Protein AF-A0A1E5VEK1-F1 (afdb_monomer_lite)

Secondary structure (DSSP, 8-state):
-EEEE--TTTHHHHTT----SS-S--SS-EEEE--B-TTS----SSSS--HHHHHHH---TTEEEEE-TTS-EEEEEPTT-EE-TTSTT-EE-

Organism: NCBI:txid888268

pLDDT: mean 78.05, std 15.52, range [47.0, 96.94]

Radius of gyration: 16.24 Å; chains: 1; bounding box: 31×23×42 Å

Structure (mmCIF, N/CA/C/O backbone):
data_AF-A0A1E5VEK1-F1
#
_entry.id   AF-A0A1E5VEK1-F1
#
loop_
_atom_site.group_PDB
_atom_site.id
_atom_site.type_symbol
_atom_site.label_atom_id
_atom_site.label_alt_id
_atom_site.label_comp_id
_atom_site.label_asym_id
_atom_site.label_entity_id
_atom_site.label_seq_id
_atom_site.pdbx_PDB_ins_code
_atom_site.Cartn_x
_atom_site.Cartn_y
_atom_site.Cartn_z
_atom_site.occupancy
_atom_site.B_iso_or_equiv
_atom_site.auth_seq_id
_atom_site.auth_comp_id
_atom_site.auth_asym_id
_atom_site.auth_atom_id
_atom_site.pdbx_PDB_model_num
ATOM 1 N N . MET A 1 1 ? 4.406 4.024 5.686 1.00 58.62 1 MET A N 1
ATOM 2 C CA . MET A 1 1 ? 3.529 3.430 6.731 1.00 58.62 1 MET A CA 1
ATOM 3 C C . MET A 1 1 ? 4.394 2.583 7.665 1.00 58.62 1 MET A C 1
ATOM 5 O O . MET A 1 1 ? 5.298 1.923 7.165 1.00 58.62 1 MET A O 1
ATOM 9 N N . PHE A 1 2 ? 4.174 2.615 8.983 1.00 65.12 2 PHE A N 1
ATOM 10 C CA . PHE A 1 2 ? 4.945 1.812 9.945 1.00 65.12 2 PHE A CA 1
ATOM 11 C C . PHE A 1 2 ? 4.080 0.699 10.529 1.00 65.12 2 PHE A C 1
ATOM 13 O O . PHE A 1 2 ? 2.907 0.924 10.817 1.00 65.12 2 PHE A O 1
ATOM 20 N N . ALA A 1 3 ? 4.663 -0.483 10.698 1.00 68.38 3 ALA A N 1
ATOM 21 C CA . ALA A 1 3 ? 4.071 -1.583 11.444 1.00 68.38 3 ALA A CA 1
ATOM 22 C C . ALA A 1 3 ? 4.983 -1.940 12.620 1.00 68.38 3 ALA A C 1
ATOM 24 O O . ALA A 1 3 ? 6.209 -1.892 12.507 1.00 68.38 3 ALA A O 1
ATOM 25 N N . TYR A 1 4 ? 4.372 -2.293 13.745 1.00 68.25 4 TYR A N 1
ATOM 26 C CA . TYR A 1 4 ? 5.076 -2.649 14.968 1.00 68.25 4 TYR A CA 1
ATOM 27 C C . TYR A 1 4 ? 4.787 -4.109 15.281 1.00 68.25 4 TYR A C 1
ATOM 29 O O . TYR A 1 4 ? 3.627 -4.517 15.326 1.00 68.25 4 TYR A O 1
ATOM 37 N N . VAL A 1 5 ? 5.842 -4.887 15.503 1.00 71.19 5 VAL A N 1
ATOM 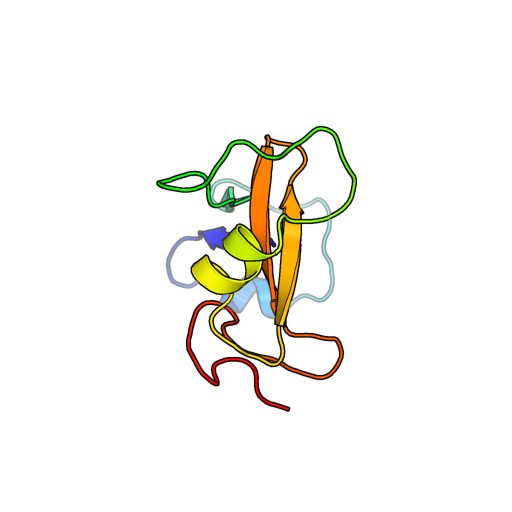38 C CA . VAL A 1 5 ? 5.730 -6.248 16.032 1.00 71.19 5 VAL A CA 1
ATOM 39 C C . VAL A 1 5 ? 6.355 -6.250 17.412 1.00 71.19 5 VAL A C 1
ATOM 41 O O . VAL A 1 5 ? 7.465 -5.751 17.598 1.00 71.19 5 VAL A O 1
ATOM 44 N N . THR A 1 6 ? 5.613 -6.775 18.379 1.00 68.56 6 THR A N 1
ATOM 45 C CA . THR A 1 6 ? 6.048 -6.899 19.766 1.00 68.56 6 THR A CA 1
ATOM 46 C C . THR A 1 6 ? 5.495 -8.186 20.369 1.00 68.56 6 THR A C 1
ATOM 48 O O . THR A 1 6 ? 4.567 -8.793 19.825 1.00 68.56 6 THR A O 1
ATOM 51 N N . GLU A 1 7 ? 6.070 -8.619 21.487 1.00 72.88 7 GLU A N 1
ATOM 52 C CA . GLU A 1 7 ? 5.539 -9.741 22.249 1.00 72.88 7 GLU A CA 1
ATOM 53 C C . GLU A 1 7 ? 4.150 -9.409 22.813 1.00 72.88 7 GLU A C 1
ATOM 55 O O . GLU A 1 7 ? 3.812 -8.261 23.120 1.00 72.88 7 GLU A O 1
ATOM 60 N N . LYS A 1 8 ? 3.317 -10.439 22.967 1.00 70.62 8 LYS A N 1
ATOM 61 C CA . LYS A 1 8 ? 1.965 -10.291 23.512 1.00 70.62 8 LYS A CA 1
ATOM 62 C C . LYS A 1 8 ? 2.014 -9.607 24.890 1.00 70.62 8 LYS A C 1
ATOM 64 O O . LYS A 1 8 ? 2.699 -10.084 25.786 1.00 70.62 8 LYS A O 1
ATOM 69 N N . GLY A 1 9 ? 1.246 -8.527 25.064 1.00 67.00 9 GLY A N 1
ATOM 70 C CA . GLY A 1 9 ? 1.133 -7.772 26.324 1.00 67.00 9 GLY A CA 1
ATOM 71 C C . GLY A 1 9 ? 2.017 -6.521 26.429 1.00 67.00 9 GLY A C 1
ATOM 72 O O . GLY A 1 9 ? 1.791 -5.699 27.313 1.00 67.00 9 GLY A O 1
ATOM 73 N N . TRP A 1 10 ? 2.968 -6.320 25.512 1.00 67.31 10 TRP A N 1
ATOM 74 C CA . TRP A 1 10 ? 3.825 -5.125 25.498 1.00 67.31 10 TRP A CA 1
ATOM 75 C C . TRP A 1 10 ? 3.157 -3.890 24.881 1.00 67.31 10 TRP A C 1
ATOM 77 O O . TRP A 1 10 ? 3.403 -2.767 25.322 1.00 67.31 10 TRP A O 1
ATOM 87 N N . PHE A 1 11 ? 2.285 -4.073 23.885 1.00 64.44 11 PHE A N 1
ATOM 88 C CA . PHE A 1 11 ? 1.634 -2.958 23.185 1.00 64.44 11 PHE A CA 1
ATOM 89 C C . PHE A 1 11 ? 0.752 -2.107 24.120 1.00 64.44 11 PHE A C 1
ATOM 91 O O . PHE A 1 11 ? 0.797 -0.878 24.079 1.00 64.4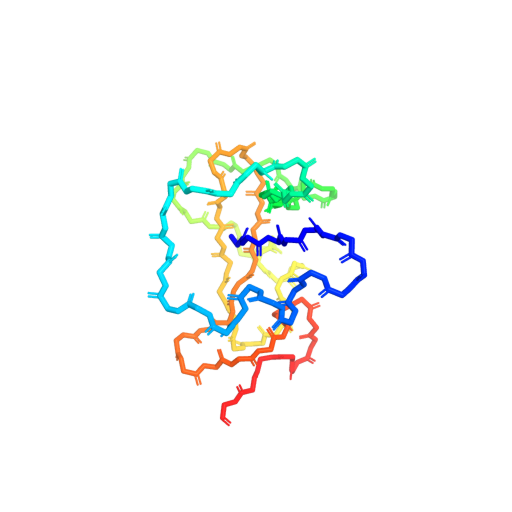4 11 PHE A O 1
ATOM 98 N N . ASP A 1 12 ? 0.037 -2.750 25.046 1.00 60.50 12 ASP A N 1
ATOM 99 C CA . ASP A 1 12 ? -0.804 -2.067 26.039 1.00 60.50 12 ASP A CA 1
ATOM 100 C C . ASP A 1 12 ? 0.008 -1.302 27.100 1.00 60.50 12 ASP A C 1
ATOM 102 O O . ASP A 1 12 ? -0.513 -0.404 27.766 1.00 60.50 12 ASP A O 1
ATOM 106 N N . ALA A 1 13 ? 1.278 -1.669 27.308 1.00 59.00 13 ALA A N 1
ATOM 107 C CA . ALA A 1 13 ? 2.196 -0.937 28.178 1.00 59.00 13 ALA A CA 1
ATOM 108 C C . ALA A 1 13 ? 2.763 0.309 27.471 1.00 59.00 13 ALA A C 1
ATOM 110 O O . ALA A 1 13 ? 2.925 1.350 28.107 1.00 59.00 13 ALA A O 1
ATOM 111 N N . PHE A 1 14 ? 2.990 0.219 26.155 1.00 58.16 14 PHE A N 1
ATOM 112 C CA . PHE A 1 14 ? 3.500 1.298 25.305 1.00 58.16 14 PHE A CA 1
ATOM 113 C C . PHE A 1 14 ? 2.517 2.474 25.167 1.00 58.16 14 PHE A C 1
ATOM 115 O O . PHE A 1 14 ? 2.914 3.621 25.340 1.00 58.16 14 PHE A O 1
ATOM 122 N N . LEU A 1 15 ? 1.222 2.211 24.940 1.00 56.47 15 LEU A N 1
ATOM 123 C CA . LEU A 1 15 ? 0.200 3.265 24.782 1.00 56.47 15 LEU A CA 1
ATOM 124 C C . LEU A 1 15 ? -0.102 4.060 26.065 1.00 56.47 15 LEU A C 1
ATOM 126 O O . LEU A 1 15 ? -0.804 5.065 26.012 1.00 56.47 15 LEU A O 1
ATOM 130 N N . ARG A 1 16 ? 0.389 3.611 27.226 1.00 55.03 16 ARG A N 1
ATOM 131 C CA . ARG A 1 16 ? 0.128 4.256 28.522 1.00 55.03 16 ARG A CA 1
ATOM 132 C C . ARG A 1 16 ? 1.140 5.332 28.914 1.00 55.03 16 ARG A C 1
ATOM 134 O O . ARG A 1 16 ? 0.952 5.954 29.953 1.00 55.03 16 ARG A O 1
ATOM 141 N N . HIS A 1 17 ? 2.200 5.547 28.138 1.00 51.00 17 HIS A N 1
ATOM 142 C CA . HIS A 1 17 ? 3.208 6.564 28.437 1.00 51.00 17 HIS A CA 1
ATOM 143 C C . HIS A 1 17 ? 3.449 7.461 27.219 1.00 51.00 17 HIS A C 1
ATOM 145 O O . HIS A 1 17 ? 4.138 7.075 26.279 1.00 51.00 17 HIS A O 1
ATOM 151 N N . ASP A 1 18 ? 2.955 8.700 27.289 1.00 48.59 18 ASP A N 1
ATOM 152 C CA . ASP A 1 18 ? 3.125 9.788 26.307 1.00 48.59 18 ASP A CA 1
ATOM 153 C C . ASP A 1 18 ? 4.579 10.300 26.167 1.00 48.59 18 ASP A C 1
ATOM 155 O O . ASP A 1 18 ? 4.830 11.463 25.847 1.00 48.59 18 ASP A O 1
ATOM 159 N N . LYS A 1 19 ? 5.583 9.458 26.425 1.00 47.00 19 LYS A N 1
ATOM 160 C CA . LYS A 1 19 ? 6.996 9.797 26.247 1.00 47.00 19 LYS A CA 1
ATOM 161 C C . LYS A 1 19 ? 7.708 8.720 25.451 1.00 47.00 19 LYS A C 1
ATOM 163 O O . LYS A 1 19 ? 8.303 7.793 25.993 1.00 47.00 19 LYS A O 1
ATOM 168 N N . ILE A 1 20 ? 7.738 8.924 24.141 1.00 62.06 20 ILE A N 1
ATOM 169 C CA . ILE A 1 20 ? 8.821 8.388 23.325 1.00 62.06 20 ILE A CA 1
ATOM 170 C C . ILE A 1 20 ? 10.091 9.134 23.749 1.00 62.06 20 ILE A C 1
ATOM 172 O O . ILE A 1 20 ? 10.229 10.311 23.430 1.00 62.06 20 ILE A O 1
ATOM 176 N N . MET A 1 21 ? 10.986 8.477 24.493 1.00 49.34 21 MET A N 1
ATOM 177 C CA . MET A 1 21 ? 12.437 8.463 24.241 1.00 49.34 21 MET A CA 1
ATOM 178 C C . MET A 1 21 ? 13.237 7.853 25.403 1.00 49.34 21 MET A C 1
ATOM 180 O O . MET A 1 21 ? 12.998 8.129 26.572 1.00 49.34 21 MET A O 1
ATOM 184 N N . SER A 1 22 ? 14.248 7.096 24.971 1.00 48.25 22 SER A N 1
ATOM 185 C CA . SER A 1 22 ? 15.566 6.820 25.558 1.00 48.25 22 SER A CA 1
ATOM 186 C C . SER A 1 22 ? 15.806 5.698 26.568 1.00 48.25 22 SER A C 1
ATOM 188 O O . SER A 1 22 ? 16.947 5.254 26.580 1.00 48.25 22 SER A O 1
ATOM 190 N N . ASP A 1 23 ? 14.837 5.184 27.336 1.00 48.81 23 ASP A N 1
ATOM 191 C CA . ASP A 1 23 ? 15.225 4.423 28.552 1.00 48.81 23 ASP A CA 1
ATOM 192 C C . ASP A 1 23 ? 14.720 2.982 28.720 1.00 48.81 23 ASP A C 1
ATOM 194 O O . ASP A 1 23 ? 14.893 2.387 29.782 1.00 48.81 23 ASP A O 1
ATOM 198 N N . MET A 1 24 ? 14.145 2.356 27.693 1.00 48.72 24 MET A N 1
ATOM 199 C CA . MET A 1 24 ? 13.815 0.929 27.777 1.00 48.72 24 MET A CA 1
ATOM 200 C C . MET A 1 24 ? 14.610 0.128 26.762 1.00 48.72 24 MET A C 1
ATOM 202 O O . MET A 1 24 ? 14.559 0.413 25.568 1.00 48.72 24 MET A O 1
ATOM 206 N N . ASN A 1 25 ? 15.325 -0.882 27.272 1.00 50.56 25 ASN A N 1
ATOM 207 C CA . ASN A 1 25 ? 15.938 -1.973 26.519 1.00 50.56 25 ASN A CA 1
ATOM 208 C C . ASN A 1 25 ? 14.978 -2.431 25.416 1.00 50.56 25 ASN A C 1
ATOM 210 O O . ASN A 1 25 ? 14.046 -3.197 25.660 1.00 50.56 25 ASN A O 1
ATOM 214 N N . LEU A 1 26 ? 15.208 -1.926 24.204 1.00 54.00 26 LEU A N 1
ATOM 215 C CA . LEU A 1 26 ? 14.388 -2.126 23.015 1.00 54.00 26 LEU A CA 1
ATOM 216 C C . LEU A 1 26 ? 14.643 -3.528 22.440 1.00 54.00 26 LEU A C 1
ATOM 218 O O . LEU A 1 26 ? 14.955 -3.685 21.267 1.00 54.00 26 LEU A O 1
ATOM 222 N N . GLY A 1 27 ? 14.592 -4.556 23.288 1.00 53.91 27 GLY A N 1
ATOM 223 C CA . GLY A 1 27 ? 14.946 -5.924 22.920 1.00 53.91 27 GLY A CA 1
ATOM 224 C C . GLY A 1 27 ? 13.949 -6.579 21.964 1.00 53.91 27 GLY A C 1
ATOM 225 O O . GLY A 1 27 ? 14.266 -7.611 21.385 1.00 53.91 27 GLY A O 1
ATOM 226 N N . SER A 1 28 ? 12.756 -6.002 21.786 1.00 60.03 28 SER A N 1
ATOM 227 C CA . SER A 1 28 ? 11.637 -6.690 21.129 1.00 60.03 28 SER A CA 1
ATOM 228 C C . SER A 1 28 ? 10.742 -5.815 20.245 1.00 60.03 28 SER A C 1
ATOM 230 O O . SER A 1 28 ? 9.793 -6.341 19.667 1.00 60.03 28 SER A O 1
ATOM 232 N N . LEU A 1 29 ? 11.010 -4.508 20.098 1.00 59.91 29 LEU A N 1
ATOM 233 C CA . LEU A 1 29 ? 10.227 -3.659 19.191 1.00 59.91 29 LEU A CA 1
ATOM 234 C C . LEU A 1 29 ? 10.871 -3.630 17.807 1.00 59.91 29 LEU A C 1
ATOM 236 O O . LEU A 1 29 ? 11.847 -2.917 17.569 1.00 59.91 29 LEU A O 1
ATOM 240 N N . LEU A 1 30 ? 10.288 -4.378 16.877 1.00 70.00 30 LEU A N 1
ATOM 241 C CA . LEU A 1 30 ? 10.673 -4.312 15.474 1.00 70.00 30 LEU A CA 1
ATOM 242 C C . LEU A 1 30 ? 9.831 -3.242 14.778 1.00 70.00 30 LEU A C 1
ATOM 244 O O . LEU A 1 30 ? 8.614 -3.388 14.641 1.00 70.00 30 LEU A O 1
ATOM 248 N N . LEU A 1 31 ? 10.489 -2.168 14.330 1.00 68.31 31 LEU A N 1
ATOM 249 C CA . LEU A 1 31 ? 9.889 -1.194 13.423 1.00 68.31 31 LEU A CA 1
ATOM 250 C C . LEU A 1 31 ? 9.979 -1.737 12.000 1.00 68.31 31 LEU A C 1
ATOM 252 O O . LEU A 1 31 ? 11.037 -1.701 11.370 1.00 68.31 31 LEU A O 1
ATOM 256 N N . LEU A 1 32 ? 8.857 -2.221 11.484 1.00 72.31 32 LEU A N 1
ATOM 257 C CA . LEU A 1 32 ? 8.772 -2.692 10.114 1.00 72.31 32 LEU A CA 1
ATOM 258 C C . LEU A 1 32 ? 8.311 -1.545 9.221 1.00 72.31 32 LEU A C 1
ATOM 260 O O . LEU A 1 32 ? 7.202 -1.017 9.348 1.00 72.31 32 LEU A O 1
ATOM 264 N N . ARG A 1 33 ? 9.183 -1.168 8.287 1.00 75.81 33 ARG A N 1
ATOM 265 C CA . ARG A 1 33 ? 8.776 -0.426 7.099 1.00 75.81 33 ARG A CA 1
ATOM 266 C C . ARG A 1 33 ? 8.373 -1.445 6.049 1.00 75.81 33 ARG A C 1
ATOM 268 O O . ARG A 1 33 ? 9.121 -2.384 5.793 1.00 75.81 33 ARG A O 1
ATOM 275 N N . TRP A 1 34 ? 7.208 -1.248 5.454 1.00 83.38 34 TRP A N 1
ATOM 276 C CA . TRP A 1 34 ? 6.689 -2.153 4.443 1.00 83.38 34 TRP A CA 1
ATOM 277 C C . TRP A 1 34 ? 6.367 -1.402 3.157 1.00 83.38 34 TRP A C 1
ATOM 279 O O . TRP A 1 34 ? 6.047 -0.214 3.184 1.00 83.38 34 TRP A O 1
ATOM 289 N N . GLU A 1 35 ? 6.475 -2.119 2.046 1.00 87.94 35 GLU A N 1
ATOM 290 C CA . GLU A 1 35 ? 6.183 -1.656 0.695 1.00 87.94 35 GLU A CA 1
ATOM 291 C C . GLU A 1 35 ? 5.748 -2.857 -0.154 1.00 87.94 35 GLU A C 1
ATOM 293 O O . GLU A 1 35 ? 6.162 -3.990 0.104 1.00 87.94 35 GLU A O 1
ATOM 298 N N . VAL A 1 36 ? 4.927 -2.618 -1.172 1.00 88.50 36 VAL A N 1
ATOM 299 C CA . VAL A 1 36 ? 4.472 -3.651 -2.105 1.00 88.50 36 VAL A CA 1
ATOM 300 C C . VAL A 1 36 ? 5.232 -3.524 -3.417 1.00 88.50 36 VAL A C 1
ATOM 302 O O . VAL A 1 36 ? 5.304 -2.447 -4.007 1.00 88.50 36 VAL A O 1
ATOM 305 N N . LYS A 1 37 ? 5.818 -4.643 -3.849 1.00 85.00 37 LYS A N 1
ATOM 306 C CA . LYS A 1 37 ? 6.605 -4.771 -5.087 1.00 85.00 37 LYS A CA 1
ATOM 307 C C . LYS A 1 37 ? 6.112 -5.891 -6.001 1.00 85.00 37 LYS A C 1
ATOM 309 O O . LYS A 1 37 ? 6.373 -5.864 -7.196 1.00 85.00 37 LYS A O 1
ATOM 314 N N . GLN A 1 38 ? 5.450 -6.894 -5.432 1.00 80.06 38 GLN A N 1
ATOM 315 C CA . GLN A 1 38 ? 5.058 -8.095 -6.154 1.00 80.06 38 GLN A CA 1
ATOM 316 C C . GLN A 1 38 ? 3.978 -7.774 -7.193 1.00 80.06 38 GLN A C 1
ATOM 318 O O . GLN A 1 38 ? 3.010 -7.090 -6.873 1.00 80.06 38 GLN A O 1
ATOM 323 N N . ASP A 1 39 ? 4.175 -8.260 -8.421 1.00 81.56 39 ASP A N 1
ATOM 324 C CA . ASP A 1 39 ? 3.271 -8.087 -9.569 1.00 81.56 39 ASP A CA 1
ATOM 325 C C . ASP A 1 39 ? 2.971 -6.627 -9.953 1.00 81.56 39 ASP A C 1
ATOM 327 O O . ASP A 1 39 ? 1.984 -6.340 -10.633 1.00 81.56 39 ASP A O 1
ATOM 331 N N . LEU A 1 40 ? 3.841 -5.696 -9.552 1.00 82.88 40 LEU A N 1
ATOM 332 C CA . LEU A 1 40 ? 3.760 -4.289 -9.925 1.00 82.88 40 LEU A CA 1
ATOM 333 C C . LEU A 1 40 ? 4.980 -3.893 -10.767 1.00 82.88 40 LEU A C 1
ATOM 335 O O . LEU A 1 40 ? 6.084 -4.394 -10.527 1.00 82.88 40 LEU A O 1
ATOM 339 N N . PRO A 1 41 ? 4.816 -2.990 -11.751 1.00 79.38 41 PRO A N 1
ATOM 340 C CA . PRO A 1 41 ? 5.951 -2.408 -12.452 1.00 79.38 41 PRO A CA 1
ATOM 341 C C . PRO A 1 41 ? 6.896 -1.732 -11.457 1.00 79.38 41 PRO A C 1
ATOM 343 O O . PRO A 1 41 ? 6.470 -1.197 -10.434 1.00 79.38 41 PRO A O 1
ATOM 346 N N . ALA A 1 42 ? 8.193 -1.749 -11.766 1.00 72.38 42 ALA A N 1
ATOM 347 C CA . ALA A 1 42 ? 9.173 -1.026 -10.971 1.00 72.38 42 ALA A CA 1
ATOM 348 C C . ALA A 1 42 ? 8.796 0.458 -10.909 1.00 72.38 42 ALA A C 1
ATOM 350 O O . ALA A 1 42 ? 8.394 1.047 -11.917 1.00 72.38 42 ALA A O 1
ATOM 351 N N . ALA A 1 43 ? 8.937 1.059 -9.727 1.00 69.12 43 ALA A N 1
ATOM 352 C CA . ALA A 1 43 ? 8.570 2.448 -9.540 1.00 69.12 43 ALA A CA 1
ATOM 353 C C . ALA A 1 43 ? 9.395 3.355 -10.461 1.00 69.12 43 ALA A C 1
ATOM 355 O O . ALA A 1 43 ? 10.616 3.405 -10.285 1.00 69.12 43 ALA A O 1
ATOM 356 N N . PRO A 1 44 ? 8.758 4.061 -11.422 1.00 68.38 44 PRO A N 1
ATOM 357 C CA . PRO A 1 44 ? 9.488 4.896 -12.362 1.00 68.38 44 PRO A CA 1
ATOM 358 C C . PRO A 1 44 ? 10.255 5.983 -11.608 1.00 68.38 44 PRO A C 1
ATOM 360 O O . PRO A 1 44 ? 9.889 6.354 -10.487 1.00 68.38 44 PRO A O 1
ATOM 363 N N . ASP A 1 45 ? 11.308 6.506 -12.234 1.00 63.03 45 ASP A N 1
ATOM 364 C CA . ASP A 1 45 ? 12.006 7.697 -11.754 1.00 63.03 45 ASP A CA 1
ATOM 365 C C . ASP A 1 45 ? 11.080 8.910 -11.918 1.00 63.03 45 ASP A C 1
ATOM 367 O O . ASP A 1 45 ? 11.061 9.602 -12.931 1.00 63.03 45 ASP A O 1
ATOM 371 N N . GLY A 1 46 ? 10.221 9.099 -10.920 1.00 65.06 46 GLY A N 1
ATOM 372 C CA . GLY A 1 46 ? 9.215 10.145 -10.844 1.00 65.06 46 GLY A CA 1
ATOM 373 C C . GLY A 1 46 ? 8.578 10.196 -9.456 1.00 65.06 46 GLY A C 1
ATOM 374 O O . GLY A 1 46 ? 8.693 9.266 -8.654 1.00 65.06 46 GLY A O 1
ATOM 375 N N . GLU A 1 47 ? 7.912 11.309 -9.155 1.00 66.56 47 GLU A N 1
ATOM 376 C CA . GLU A 1 47 ? 7.337 11.557 -7.824 1.00 66.56 47 GLU A CA 1
ATOM 377 C C . GLU A 1 47 ? 5.993 10.852 -7.597 1.00 66.56 47 GLU A C 1
ATOM 379 O O . GLU A 1 47 ? 5.598 10.622 -6.454 1.00 66.56 47 GLU A O 1
ATOM 384 N N . ARG A 1 48 ? 5.273 10.492 -8.669 1.00 75.44 48 ARG A N 1
ATOM 385 C CA . ARG A 1 48 ? 3.889 10.009 -8.578 1.00 75.44 48 ARG A CA 1
ATOM 386 C C . ARG A 1 48 ? 3.773 8.515 -8.870 1.00 75.44 48 ARG A C 1
ATOM 388 O O . ARG A 1 48 ? 4.413 8.004 -9.786 1.00 75.44 48 ARG A O 1
ATOM 395 N N . CYS A 1 49 ? 2.904 7.828 -8.124 1.00 85.31 49 CYS A N 1
ATOM 396 C CA . CYS A 1 49 ? 2.515 6.459 -8.454 1.00 85.31 49 CYS A CA 1
ATOM 397 C C . CYS A 1 49 ? 1.932 6.378 -9.875 1.00 85.31 49 CYS A C 1
ATOM 399 O O . CYS A 1 49 ? 1.086 7.212 -10.221 1.00 85.31 49 CYS A O 1
ATOM 401 N N . PRO A 1 50 ? 2.293 5.350 -10.663 1.00 87.19 50 PRO A N 1
ATOM 402 C CA . PRO A 1 50 ? 1.556 4.997 -11.869 1.00 87.19 50 PRO A CA 1
ATOM 403 C C . PRO A 1 50 ? 0.071 4.757 -11.553 1.00 87.19 50 PRO A C 1
ATOM 405 O O . PRO A 1 50 ? -0.271 4.178 -10.519 1.00 87.19 50 PRO A O 1
ATOM 408 N N . GLY A 1 51 ? -0.830 5.237 -12.414 1.00 84.56 51 GLY A N 1
ATOM 409 C CA . GLY A 1 51 ? -2.276 5.162 -12.161 1.00 84.56 51 GLY A CA 1
ATOM 410 C C . GLY A 1 51 ? -2.825 3.729 -12.159 1.00 84.56 51 GLY A C 1
ATOM 411 O O . GLY A 1 51 ? -3.733 3.405 -11.396 1.00 84.56 51 GLY A O 1
ATOM 412 N N . ASP A 1 52 ? -2.244 2.853 -12.973 1.00 86.19 52 ASP A N 1
ATOM 413 C CA . ASP A 1 52 ? -2.509 1.415 -12.996 1.00 86.19 52 ASP A CA 1
ATOM 414 C C . ASP A 1 52 ? -2.078 0.735 -11.690 1.00 86.19 52 ASP A C 1
ATOM 416 O O . ASP A 1 52 ? -2.865 -0.022 -11.124 1.00 86.19 52 ASP A O 1
ATOM 420 N N . VAL A 1 53 ? -0.898 1.079 -11.161 1.00 88.38 53 VAL A N 1
ATOM 421 C CA . VAL A 1 53 ? -0.427 0.614 -9.846 1.00 88.38 53 VAL A CA 1
ATOM 422 C C . VAL A 1 53 ? -1.375 1.057 -8.743 1.00 88.38 53 VAL A C 1
ATOM 424 O O . VAL A 1 53 ? -1.798 0.234 -7.934 1.00 88.38 53 VAL A O 1
ATOM 427 N N . ALA A 1 54 ? -1.747 2.340 -8.726 1.00 88.94 54 ALA A N 1
ATOM 428 C CA . ALA A 1 54 ? -2.646 2.881 -7.714 1.00 88.94 54 ALA A CA 1
ATOM 429 C C . ALA A 1 54 ? -3.990 2.134 -7.701 1.00 88.94 54 ALA A C 1
ATOM 431 O O . ALA A 1 54 ? -4.448 1.736 -6.637 1.00 88.94 54 ALA A O 1
ATOM 432 N N . ARG A 1 55 ? -4.573 1.858 -8.875 1.00 88.00 55 ARG A N 1
ATOM 433 C CA . ARG A 1 55 ? -5.839 1.116 -9.007 1.00 88.00 55 ARG A CA 1
ATOM 434 C C . ARG A 1 55 ? -5.714 -0.369 -8.648 1.00 88.00 55 ARG A C 1
ATOM 436 O O . ARG A 1 55 ? -6.661 -0.979 -8.151 1.00 88.00 55 ARG A O 1
ATOM 443 N N . LEU A 1 56 ? -4.573 -0.990 -8.945 1.00 90.00 56 LEU A N 1
ATOM 444 C CA . LEU A 1 56 ? -4.329 -2.391 -8.601 1.00 90.00 56 LEU A CA 1
ATOM 445 C C . LEU A 1 56 ? -4.112 -2.568 -7.100 1.00 90.00 56 LEU A C 1
ATOM 447 O O . LEU A 1 56 ? -4.634 -3.529 -6.534 1.00 90.00 56 LEU A O 1
ATOM 451 N N . LEU A 1 57 ? -3.386 -1.649 -6.470 1.00 92.12 57 LEU A N 1
ATOM 452 C CA . LEU A 1 57 ? -2.949 -1.770 -5.087 1.00 92.12 57 LEU A CA 1
ATOM 453 C C . LEU A 1 57 ? -3.937 -1.155 -4.089 1.00 92.12 57 LEU A C 1
ATOM 455 O O . LEU A 1 57 ? -4.318 -1.809 -3.118 1.00 92.12 57 LEU A O 1
ATOM 459 N N . CYS A 1 58 ? -4.358 0.087 -4.323 1.00 94.06 58 CYS A N 1
ATOM 460 C CA . CYS A 1 58 ? -5.216 0.838 -3.417 1.00 94.06 58 CYS A CA 1
ATOM 461 C C . CYS A 1 58 ? -6.677 0.607 -3.805 1.00 94.06 58 CYS A C 1
ATOM 463 O O . CYS A 1 58 ? -7.164 1.144 -4.797 1.00 94.06 58 CYS A O 1
ATOM 465 N N . LYS A 1 59 ? -7.366 -0.254 -3.052 1.00 95.19 59 LYS A N 1
ATOM 466 C CA . LYS A 1 59 ? -8.729 -0.705 -3.379 1.00 95.19 59 LYS A CA 1
ATOM 467 C C . LYS A 1 59 ? -9.817 0.247 -2.898 1.00 95.19 59 LYS A C 1
ATOM 469 O O . LYS A 1 59 ? -10.932 0.184 -3.403 1.00 95.19 59 LYS A O 1
ATOM 474 N N . SER A 1 60 ? -9.512 1.079 -1.907 1.00 95.81 60 SER A N 1
ATOM 475 C CA . SER A 1 60 ? -10.442 2.080 -1.394 1.00 95.81 60 SER A CA 1
ATOM 476 C C . SER A 1 60 ? -10.381 3.360 -2.230 1.00 95.81 60 SER A C 1
ATOM 478 O O . SER A 1 60 ? -9.306 3.927 -2.421 1.00 95.81 60 SER A O 1
ATOM 480 N N . GLU A 1 61 ? -11.528 3.886 -2.652 1.00 94.31 61 GLU A N 1
ATOM 481 C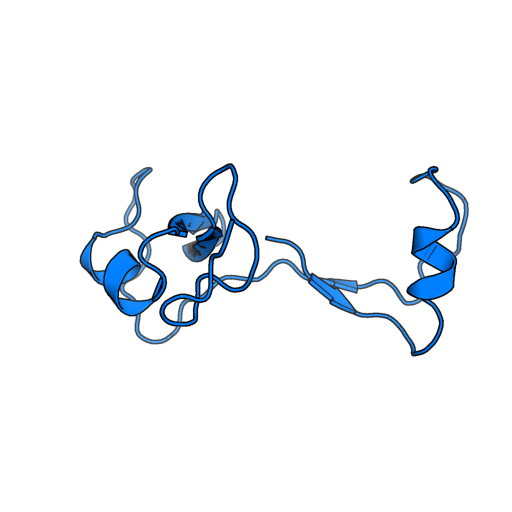 CA . GLU A 1 61 ? -11.624 5.163 -3.387 1.00 94.31 61 GLU A CA 1
ATOM 482 C C . GLU A 1 61 ? -11.149 6.371 -2.552 1.00 94.31 61 GLU A C 1
ATOM 484 O O . GLU A 1 61 ? -10.693 7.404 -3.061 1.00 94.31 61 GLU A O 1
ATOM 489 N N . LEU A 1 62 ? -11.211 6.233 -1.226 1.00 95.38 62 LEU A N 1
ATOM 490 C CA . LEU A 1 62 ? -10.810 7.250 -0.255 1.00 95.38 62 LEU A CA 1
ATOM 491 C C . LEU A 1 62 ? -9.355 7.062 0.201 1.00 95.38 62 LEU A C 1
ATOM 493 O O . LEU A 1 62 ? -8.993 7.404 1.326 1.00 95.38 62 LEU A O 1
ATOM 497 N N . SER A 1 63 ? -8.510 6.529 -0.682 1.00 94.81 63 SER A N 1
ATOM 498 C CA . SER A 1 63 ? -7.084 6.319 -0.440 1.00 94.81 63 SER A CA 1
ATOM 499 C C . SER A 1 63 ? -6.192 6.958 -1.505 1.00 94.81 63 SER A C 1
ATOM 501 O O . SER A 1 63 ? -6.633 7.260 -2.613 1.00 94.81 63 SER A O 1
ATOM 503 N N . ASP A 1 64 ? -4.932 7.178 -1.136 1.00 93.25 64 ASP A N 1
ATOM 504 C CA . ASP A 1 64 ? -3.859 7.696 -1.973 1.00 93.25 64 ASP A CA 1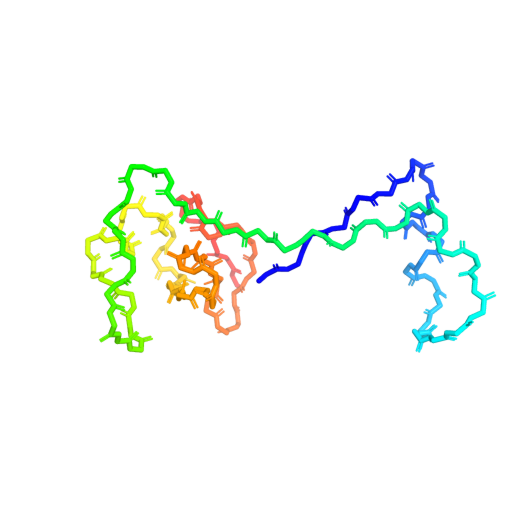
ATOM 505 C C . ASP A 1 64 ? -2.717 6.676 -2.058 1.00 93.25 64 ASP A C 1
ATOM 507 O O . ASP A 1 64 ? -2.305 6.086 -1.053 1.00 93.25 64 ASP A O 1
ATOM 511 N N . CYS A 1 65 ? -2.161 6.515 -3.259 1.00 92.00 65 CYS A N 1
ATOM 512 C CA . CYS A 1 65 ? -0.943 5.741 -3.486 1.00 92.00 65 CYS A CA 1
ATOM 513 C C . CYS A 1 65 ? 0.303 6.597 -3.246 1.00 92.00 65 CYS A C 1
ATOM 515 O O . CYS A 1 65 ? 0.371 7.753 -3.673 1.00 92.00 65 CYS A O 1
ATOM 517 N N . ARG A 1 66 ? 1.321 6.000 -2.627 1.00 89.44 66 ARG A N 1
ATOM 518 C CA . ARG A 1 66 ? 2.640 6.588 -2.404 1.00 89.44 66 ARG A CA 1
ATOM 519 C C . ARG A 1 66 ? 3.738 5.661 -2.898 1.00 89.44 66 ARG A C 1
ATOM 521 O O . ARG A 1 66 ? 3.666 4.446 -2.739 1.00 89.44 66 ARG A O 1
ATOM 528 N N . ARG A 1 67 ? 4.775 6.256 -3.481 1.00 86.12 67 ARG A N 1
ATOM 529 C CA . ARG A 1 67 ? 6.033 5.577 -3.793 1.00 86.12 67 ARG A CA 1
ATOM 530 C C . ARG A 1 67 ? 6.926 5.622 -2.559 1.00 86.12 67 ARG A C 1
ATOM 532 O O . ARG A 1 67 ? 7.095 6.681 -1.960 1.00 86.12 67 ARG A O 1
ATOM 539 N N . GLU A 1 68 ? 7.513 4.491 -2.206 1.00 85.44 68 GLU A N 1
ATOM 540 C CA . GLU A 1 68 ? 8.501 4.399 -1.137 1.00 85.44 68 GLU A CA 1
ATOM 541 C C . GLU A 1 68 ? 9.917 4.522 -1.716 1.00 85.44 68 GLU A C 1
ATOM 543 O O . GLU A 1 68 ? 10.190 4.135 -2.855 1.00 85.44 68 GLU A O 1
ATOM 548 N N . SER A 1 69 ? 10.851 5.056 -0.927 1.00 79.56 69 SER A N 1
ATOM 549 C CA . SER A 1 69 ? 12.235 5.292 -1.371 1.00 79.56 69 SER A CA 1
ATOM 550 C C . SER A 1 69 ? 13.004 4.013 -1.715 1.00 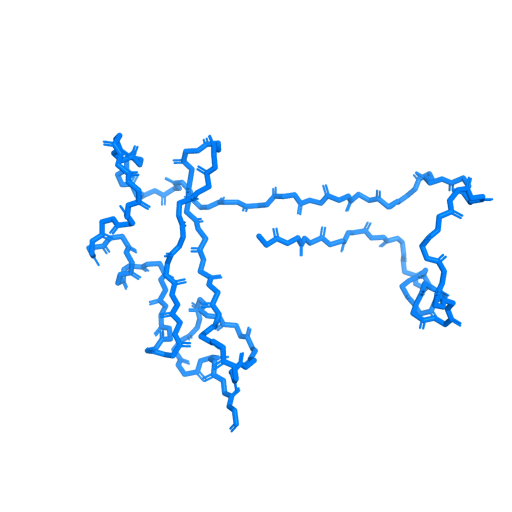79.56 69 SER A C 1
ATOM 552 O O . SER A 1 69 ? 13.978 4.068 -2.461 1.00 79.56 69 SER A O 1
ATOM 554 N N . ALA A 1 70 ? 12.558 2.862 -1.208 1.00 81.00 70 ALA A N 1
ATOM 555 C CA . ALA A 1 70 ? 13.116 1.552 -1.525 1.00 81.00 70 ALA A CA 1
ATOM 556 C C . ALA A 1 70 ? 12.550 0.949 -2.832 1.00 81.00 70 ALA A C 1
ATOM 558 O O . ALA A 1 70 ? 12.933 -0.160 -3.217 1.00 81.00 70 ALA A O 1
ATOM 559 N N . GLY A 1 71 ? 11.702 1.692 -3.554 1.00 81.00 71 GLY A N 1
ATOM 560 C CA . GLY A 1 71 ? 11.240 1.365 -4.903 1.00 81.00 71 GLY A CA 1
ATOM 561 C C . GLY A 1 71 ? 9.934 0.574 -4.968 1.00 81.00 71 GLY A C 1
ATOM 562 O O . GLY A 1 71 ? 9.550 0.154 -6.057 1.00 81.00 71 GLY A O 1
ATOM 563 N N . GLY A 1 72 ? 9.265 0.338 -3.838 1.00 87.50 72 GLY A N 1
ATOM 564 C CA . GLY A 1 72 ? 7.910 -0.201 -3.786 1.00 87.50 72 GLY A CA 1
ATOM 565 C C . GLY A 1 72 ? 6.845 0.878 -3.600 1.00 87.50 72 GLY A C 1
ATOM 566 O O . GLY A 1 72 ? 7.107 2.082 -3.681 1.00 87.50 72 GLY A O 1
ATOM 567 N N . TYR A 1 73 ? 5.624 0.425 -3.335 1.00 89.62 73 TYR A N 1
ATOM 568 C CA . TYR A 1 73 ? 4.452 1.282 -3.188 1.00 89.62 73 TYR A CA 1
ATOM 569 C C . TYR A 1 73 ? 3.712 1.017 -1.884 1.00 89.62 73 TYR A C 1
ATOM 571 O O . TYR A 1 73 ? 3.704 -0.102 -1.371 1.00 89.62 73 TYR A O 1
ATOM 579 N N . THR A 1 74 ? 3.042 2.038 -1.371 1.00 91.69 74 THR A N 1
ATOM 580 C CA . THR A 1 74 ? 2.117 1.933 -0.246 1.00 91.69 74 THR A CA 1
ATOM 581 C C . THR A 1 74 ? 0.829 2.689 -0.548 1.00 91.69 74 THR A C 1
ATOM 583 O O . THR A 1 74 ? 0.795 3.595 -1.376 1.00 91.69 74 THR A O 1
ATOM 586 N N . CYS A 1 75 ? -0.247 2.316 0.131 1.00 93.00 75 CYS A N 1
ATOM 587 C CA . CYS A 1 75 ? -1.514 3.027 0.141 1.00 93.00 75 CYS A CA 1
ATOM 588 C C . CYS A 1 75 ? -1.767 3.594 1.535 1.00 93.00 75 CYS A C 1
ATOM 590 O O . CYS A 1 75 ? -1.484 2.942 2.545 1.00 93.00 75 CYS A O 1
ATOM 592 N N . GLN A 1 76 ? -2.335 4.793 1.586 1.00 93.25 76 GLN A N 1
ATOM 593 C CA . GLN A 1 76 ? -2.798 5.429 2.815 1.00 93.25 76 GLN A CA 1
ATOM 594 C C . GLN A 1 76 ? -4.187 6.024 2.584 1.00 93.25 76 GLN A C 1
ATOM 596 O O . GLN A 1 76 ? -4.456 6.532 1.503 1.00 93.25 76 GLN A O 1
ATOM 601 N N . CYS A 1 77 ? -5.071 5.981 3.582 1.00 95.50 77 CYS A N 1
ATOM 602 C CA . CYS A 1 77 ? -6.328 6.723 3.509 1.00 95.50 77 CYS A CA 1
ATOM 603 C C . CYS A 1 77 ? -6.068 8.234 3.372 1.00 95.50 77 CYS A C 1
ATOM 605 O O . CYS A 1 77 ? -5.090 8.761 3.915 1.00 95.50 77 CYS A O 1
ATOM 607 N N . LYS A 1 78 ? -6.938 8.922 2.631 1.00 95.25 78 LYS A N 1
ATOM 608 C CA . LYS A 1 78 ? -6.911 10.382 2.498 1.00 95.25 78 LYS A CA 1
ATOM 609 C C . LYS A 1 78 ? -7.082 11.033 3.870 1.00 95.25 78 LYS A C 1
ATOM 611 O O . LYS A 1 78 ? -7.674 10.453 4.777 1.00 95.25 78 LYS A O 1
ATOM 616 N N . THR A 1 79 ? -6.586 12.258 4.016 1.00 94.50 79 THR A N 1
ATOM 617 C CA . THR A 1 79 ? -6.739 13.032 5.254 1.00 94.50 79 THR A CA 1
ATOM 618 C C . THR A 1 79 ? -8.212 13.102 5.668 1.00 94.50 79 THR A C 1
ATOM 620 O O . THR A 1 79 ? -9.048 13.519 4.871 1.00 94.50 79 THR A O 1
ATOM 623 N N . GLY A 1 80 ? -8.509 12.711 6.911 1.00 94.44 80 GLY A N 1
ATOM 624 C CA . GLY A 1 80 ? -9.872 12.659 7.451 1.00 94.44 80 GLY A CA 1
ATOM 625 C C . GLY A 1 80 ? -10.564 11.296 7.338 1.00 94.44 80 GLY A C 1
ATOM 626 O O . GLY A 1 80 ? -11.681 11.171 7.818 1.00 94.44 80 GLY A O 1
ATOM 627 N N . TYR A 1 81 ? -9.912 10.288 6.750 1.00 95.38 81 TYR A N 1
ATOM 628 C CA . TYR A 1 81 ? -10.412 8.915 6.679 1.00 95.38 81 TYR A CA 1
ATOM 629 C C . TYR A 1 81 ? -9.442 7.946 7.363 1.00 95.38 81 TYR A C 1
ATOM 631 O O . TYR A 1 81 ? -8.222 8.081 7.247 1.00 95.38 81 TYR A O 1
ATOM 639 N N . GLU A 1 82 ? -9.984 6.930 8.025 1.00 93.69 82 GLU A N 1
ATOM 640 C CA . GLU A 1 82 ? -9.248 5.885 8.733 1.00 93.69 82 GLU A CA 1
ATOM 641 C C . GLU A 1 82 ? -9.636 4.485 8.245 1.00 93.69 82 GLU A C 1
ATOM 643 O O . GLU A 1 82 ? -10.670 4.287 7.615 1.00 93.69 82 GLU A O 1
ATOM 648 N N . GLY A 1 83 ? -8.788 3.497 8.532 1.00 94.44 83 GLY A N 1
ATOM 649 C CA . GLY A 1 83 ? -9.012 2.099 8.167 1.00 94.44 83 GLY A CA 1
ATOM 650 C C . GLY A 1 83 ? -7.964 1.549 7.200 1.00 94.44 83 GLY A C 1
ATOM 651 O O . GLY A 1 83 ? -6.804 1.968 7.210 1.00 94.44 83 GLY A O 1
ATOM 652 N N . ASN A 1 84 ? -8.348 0.550 6.404 1.00 94.88 84 ASN A N 1
ATOM 653 C CA . ASN A 1 84 ? -7.433 -0.202 5.550 1.00 94.88 84 ASN A CA 1
ATOM 654 C C . ASN A 1 84 ? -7.608 0.166 4.060 1.00 94.88 84 ASN A C 1
ATOM 656 O O . ASN A 1 84 ? -8.556 -0.296 3.425 1.00 94.88 84 ASN A O 1
ATOM 660 N N . PRO A 1 85 ? -6.672 0.920 3.452 1.00 95.38 85 PRO A N 1
ATOM 661 C CA . PRO A 1 85 ? -6.788 1.372 2.063 1.00 95.38 85 PRO A CA 1
ATOM 662 C C . PRO A 1 85 ? -6.630 0.255 1.015 1.00 95.38 85 PRO A C 1
ATOM 664 O O . PRO A 1 85 ? -6.932 0.463 -0.161 1.00 95.38 85 PRO A O 1
ATOM 667 N N . TYR A 1 86 ? -6.173 -0.932 1.421 1.00 93.75 86 TYR A N 1
ATOM 668 C CA . TYR A 1 86 ? -5.999 -2.097 0.547 1.00 93.75 86 TYR A CA 1
ATOM 669 C C . TYR A 1 86 ? -7.283 -2.930 0.400 1.00 93.75 86 TYR A C 1
ATOM 671 O O . TYR A 1 86 ? -7.286 -3.933 -0.310 1.00 93.75 86 TYR A O 1
ATOM 679 N N . ILE A 1 87 ? -8.375 -2.520 1.054 1.00 95.44 87 ILE A N 1
ATOM 680 C CA . ILE A 1 87 ? -9.694 -3.160 0.991 1.00 95.44 87 ILE A CA 1
ATOM 681 C C . ILE A 1 87 ? -10.688 -2.170 0.370 1.00 95.44 87 ILE A C 1
ATOM 683 O O . ILE A 1 87 ? -10.622 -0.970 0.639 1.00 95.44 87 ILE A O 1
ATOM 687 N N . THR A 1 88 ? -11.597 -2.659 -0.477 1.00 95.81 88 THR A N 1
ATOM 688 C CA . THR A 1 88 ? -12.709 -1.858 -1.017 1.00 95.81 88 THR A CA 1
ATOM 689 C C . THR A 1 88 ? -13.538 -1.281 0.129 1.00 95.81 88 THR A C 1
ATOM 691 O O . THR A 1 88 ? -13.830 -1.995 1.084 1.00 95.81 88 THR A O 1
ATOM 694 N N . ASP A 1 89 ? -13.848 0.016 0.065 1.00 95.44 89 ASP A N 1
ATOM 695 C CA . ASP A 1 89 ? -14.529 0.775 1.131 1.00 95.44 89 ASP A CA 1
ATOM 696 C C . ASP A 1 89 ? -13.854 0.695 2.515 1.00 95.44 89 ASP A C 1
ATOM 698 O O . ASP A 1 89 ? -14.470 0.944 3.553 1.00 95.44 89 ASP A O 1
ATOM 702 N N . GLY A 1 90 ? -12.564 0.345 2.544 1.00 95.38 90 GLY A N 1
ATOM 703 C CA . GLY A 1 90 ? -11.818 0.151 3.782 1.00 95.38 90 GLY A CA 1
ATOM 704 C C . GLY A 1 90 ? -11.343 1.444 4.441 1.00 95.38 90 GLY A C 1
ATOM 705 O O . GLY A 1 90 ? -10.932 1.393 5.594 1.00 95.38 90 GLY A O 1
ATOM 706 N N . CYS A 1 91 ? -11.400 2.583 3.740 1.00 96.94 91 CYS A N 1
ATOM 707 C CA . CYS A 1 91 ? -11.188 3.903 4.344 1.00 96.94 91 CYS A CA 1
ATOM 708 C C . CYS A 1 91 ? -12.542 4.551 4.627 1.00 96.94 91 CYS A C 1
A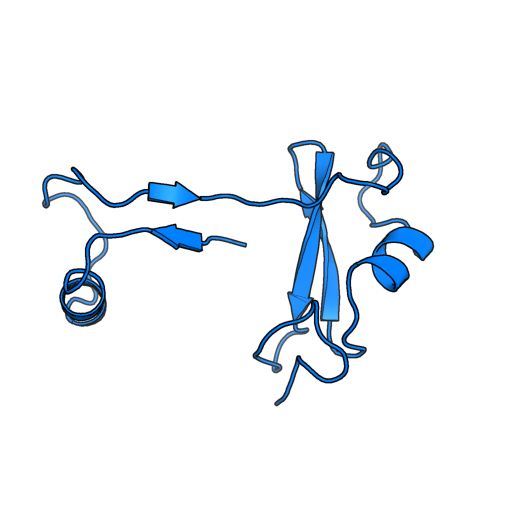TOM 710 O O . CYS A 1 91 ? -13.332 4.735 3.703 1.00 96.94 91 CYS A O 1
ATOM 712 N N . GLN A 1 92 ? -12.787 4.899 5.885 1.00 95.12 92 GLN A N 1
ATOM 713 C CA . GLN A 1 92 ? -14.064 5.378 6.412 1.00 95.12 92 GLN A CA 1
ATOM 714 C C . GLN A 1 92 ? -13.823 6.601 7.306 1.00 95.12 92 GLN A C 1
ATOM 716 O O . GLN A 1 92 ? -12.759 6.714 7.910 1.00 95.12 92 GLN A O 1
ATOM 721 N N . GLY A 1 93 ? -14.766 7.540 7.351 1.00 85.25 93 GLY A N 1
ATOM 722 C CA . GLY A 1 93 ? -14.647 8.808 8.080 1.00 85.25 93 GLY A CA 1
ATOM 723 C C . GLY A 1 93 ? -15.976 9.252 8.660 1.00 85.25 93 GLY A C 1
ATOM 724 O O . GLY A 1 93 ? -17.008 8.670 8.250 1.00 85.25 93 GLY A O 1
#

Foldseek 3Di:
DWDWWFPPPVVVVVVVDPDPDDDDPPVGTDTDDDFDDPPDPFQDPDFADDPVCCVQAFQEPQKGKGADPVGGIDIDGHPPWDADRRDYNGTHD

Sequence (93 aa):
MFAYVTEKGWFDAFLRHDKIMSDMNLGSLLLLRWEVKQDLPAAPDGERCPGDVARLLCKSELSDCRRESAGGYTCQCKTGYEGNPYITDGCQG